Protein AF-A0A0C2BG18-F1 (afdb_monomer)

Secondary structure (DSSP, 8-state):
-EEEEEE-TTSEEEEEEE-SSEEEEEEEEE-TTSTTEEEEEEEEEETTEEEEEEEEEEHHHHHHHHHHHHHTTS--

Structure (mmCIF, N/CA/C/O backbone):
data_AF-A0A0C2BG18-F1
#
_entry.id   AF-A0A0C2BG18-F1
#
loop_
_atom_site.group_PDB
_atom_site.id
_atom_site.type_symbol
_atom_site.label_atom_id
_atom_site.label_alt_id
_atom_site.label_comp_id
_atom_site.label_asym_id
_atom_site.label_entity_id
_atom_site.label_seq_id
_atom_site.pdbx_PDB_ins_code
_atom_site.Cartn_x
_atom_site.Cartn_y
_atom_site.Cartn_z
_atom_site.occupancy
_atom_site.B_iso_or_equiv
_atom_site.auth_seq_id
_atom_site.auth_comp_id
_atom_site.auth_asym_id
_atom_site.auth_atom_id
_atom_site.pdbx_PDB_model_num
ATOM 1 N N . MET A 1 1 ? -14.979 -6.024 12.516 1.00 77.31 1 MET A N 1
ATOM 2 C CA . MET 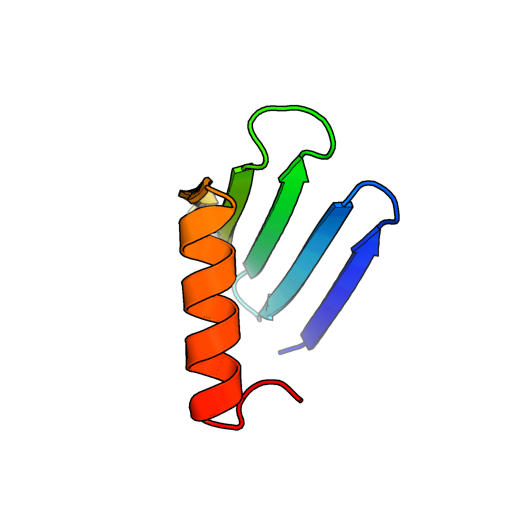A 1 1 ? -13.914 -5.427 11.687 1.00 77.31 1 MET A CA 1
ATOM 3 C C . MET A 1 1 ? -14.137 -5.911 10.268 1.00 77.31 1 MET A C 1
ATOM 5 O O . MET A 1 1 ? -14.359 -7.104 10.097 1.00 77.31 1 MET A O 1
ATOM 9 N N . GLN A 1 2 ? -14.181 -5.003 9.295 1.00 91.25 2 GLN A N 1
ATOM 10 C CA . GLN A 1 2 ? -14.398 -5.342 7.888 1.00 91.25 2 GLN A CA 1
ATOM 11 C C . GLN A 1 2 ? -13.263 -4.758 7.053 1.00 91.25 2 GLN A C 1
ATOM 13 O O . GLN A 1 2 ? -13.054 -3.547 7.068 1.00 91.25 2 GLN A O 1
ATOM 18 N N . SER A 1 3 ? -12.572 -5.615 6.304 1.00 93.62 3 SER A N 1
ATOM 19 C CA . SER A 1 3 ? -11.492 -5.201 5.411 1.00 93.62 3 SER A CA 1
ATOM 20 C C . SER A 1 3 ? -11.940 -5.261 3.953 1.00 93.62 3 SER A C 1
ATOM 22 O O . SER A 1 3 ? -12.666 -6.169 3.548 1.00 93.62 3 SER A O 1
ATOM 24 N N . THR A 1 4 ? -11.511 -4.288 3.155 1.00 95.50 4 THR A N 1
ATOM 25 C CA . THR A 1 4 ? -11.749 -4.248 1.710 1.00 95.50 4 THR A CA 1
ATOM 26 C C . THR A 1 4 ? -10.460 -3.910 0.980 1.00 95.50 4 THR A C 1
ATOM 28 O O . THR A 1 4 ? -9.663 -3.105 1.454 1.00 95.50 4 THR A O 1
ATOM 31 N N . PHE A 1 5 ? -10.267 -4.522 -0.184 1.00 94.88 5 PHE A N 1
ATOM 32 C CA . PHE A 1 5 ? -9.181 -4.202 -1.099 1.00 94.88 5 PHE A CA 1
ATOM 33 C C . PHE A 1 5 ? -9.775 -3.720 -2.418 1.00 94.88 5 PHE A C 1
ATOM 35 O O . PHE A 1 5 ? -10.705 -4.331 -2.946 1.00 94.88 5 PHE A O 1
ATOM 42 N N . ARG A 1 6 ? -9.255 -2.610 -2.937 1.00 94.31 6 ARG A N 1
ATOM 43 C CA . ARG A 1 6 ? -9.640 -2.040 -4.228 1.00 94.31 6 ARG A CA 1
ATOM 44 C C . ARG A 1 6 ? -8.376 -1.626 -4.958 1.00 94.31 6 ARG A C 1
ATOM 46 O O . ARG A 1 6 ? -7.555 -0.925 -4.383 1.00 94.31 6 ARG A O 1
ATOM 53 N N . ALA A 1 7 ? -8.240 -2.017 -6.213 1.00 92.25 7 ALA A N 1
ATOM 54 C CA . ALA A 1 7 ? -7.182 -1.534 -7.088 1.00 92.25 7 ALA A CA 1
ATOM 55 C C . ALA A 1 7 ? -7.810 -0.898 -8.329 1.00 92.25 7 ALA A C 1
ATOM 57 O O . ALA A 1 7 ? -8.876 -1.332 -8.769 1.00 92.25 7 ALA A O 1
ATOM 58 N N . SER A 1 8 ? -7.174 0.140 -8.861 1.00 86.62 8 SER A N 1
ATOM 59 C CA . SER A 1 8 ? -7.555 0.796 -10.105 1.00 86.62 8 SER A CA 1
ATOM 60 C C . SER A 1 8 ? -6.484 0.597 -11.170 1.00 86.62 8 SER A C 1
ATOM 62 O O . SER A 1 8 ? -5.285 0.554 -10.880 1.00 86.62 8 SER A O 1
ATOM 64 N N . ASP A 1 9 ? -6.916 0.593 -12.428 1.00 84.12 9 ASP A N 1
ATOM 65 C CA . ASP A 1 9 ? -6.018 0.523 -13.588 1.00 84.12 9 ASP A CA 1
ATOM 66 C C . ASP A 1 9 ? -5.120 1.766 -13.719 1.00 84.12 9 ASP A C 1
ATOM 68 O O . ASP A 1 9 ? -4.131 1.762 -14.446 1.00 84.12 9 ASP A O 1
ATOM 72 N N . SER A 1 10 ? -5.427 2.834 -12.974 1.00 81.38 10 SER A N 1
ATOM 73 C CA . SER A 1 10 ? -4.618 4.053 -12.892 1.00 81.38 10 SER A CA 1
ATOM 74 C C . SER A 1 10 ? -3.411 3.932 -11.950 1.00 81.38 10 SER A C 1
ATOM 76 O O . SER A 1 10 ? -2.776 4.942 -11.658 1.00 81.38 10 SER A O 1
ATOM 78 N N . GLY A 1 11 ? -3.112 2.732 -11.439 1.00 85.00 11 GLY A N 1
ATOM 79 C CA . GLY A 1 11 ? -1.945 2.469 -10.593 1.00 85.00 11 GLY A CA 1
ATOM 80 C C . GLY A 1 11 ? -2.164 2.727 -9.102 1.00 85.00 11 GLY A C 1
ATOM 81 O O . GLY A 1 11 ? -1.190 2.810 -8.357 1.00 85.00 11 GLY A O 1
ATOM 82 N N . GLN A 1 12 ? -3.411 2.856 -8.644 1.00 91.06 12 GLN A N 1
ATOM 83 C CA . GLN A 1 12 ? -3.718 3.045 -7.228 1.00 91.06 12 GLN A CA 1
ATOM 84 C C . GLN A 1 12 ? -4.300 1.769 -6.618 1.00 91.06 12 GLN A C 1
ATOM 86 O O . GLN A 1 12 ? -5.199 1.153 -7.181 1.00 91.06 12 GLN A O 1
ATOM 91 N N . ALA A 1 13 ? -3.826 1.398 -5.434 1.00 92.56 13 ALA A N 1
ATOM 92 C CA . ALA A 1 13 ? -4.402 0.344 -4.614 1.00 92.56 13 ALA A CA 1
ATOM 93 C C . ALA A 1 13 ? -4.741 0.887 -3.225 1.00 92.56 13 ALA A C 1
ATOM 95 O O . ALA A 1 13 ? -3.956 1.608 -2.615 1.00 92.56 13 ALA A O 1
ATOM 96 N N . VAL A 1 14 ? -5.918 0.532 -2.723 1.00 93.56 14 VAL A N 1
ATOM 97 C CA . VAL A 1 14 ? -6.426 0.904 -1.405 1.00 93.56 14 VAL A CA 1
ATOM 98 C C . VAL A 1 14 ? -6.764 -0.370 -0.654 1.00 93.56 14 VAL A C 1
ATOM 100 O O . VAL A 1 14 ? -7.644 -1.131 -1.063 1.00 93.56 14 VAL A O 1
ATOM 103 N N . PHE A 1 15 ? -6.095 -0.587 0.468 1.00 94.44 15 PHE A N 1
ATOM 104 C CA . PHE A 1 15 ? -6.542 -1.524 1.484 1.00 94.44 15 PHE A CA 1
ATOM 105 C C . PHE A 1 15 ? -7.170 -0.721 2.613 1.00 94.44 15 PHE A C 1
ATOM 107 O O . PHE A 1 15 ? -6.525 0.149 3.185 1.00 94.44 15 PHE A O 1
ATOM 114 N N . GLN A 1 16 ? -8.435 -0.981 2.912 1.00 94.69 16 GLN A N 1
ATOM 115 C CA . GLN A 1 16 ? -9.179 -0.268 3.938 1.00 94.69 16 GLN A CA 1
ATOM 116 C C . GLN A 1 16 ? -9.678 -1.244 4.990 1.00 94.69 16 GLN A C 1
ATOM 118 O O . GLN A 1 16 ? -10.276 -2.265 4.653 1.00 94.69 16 GLN A O 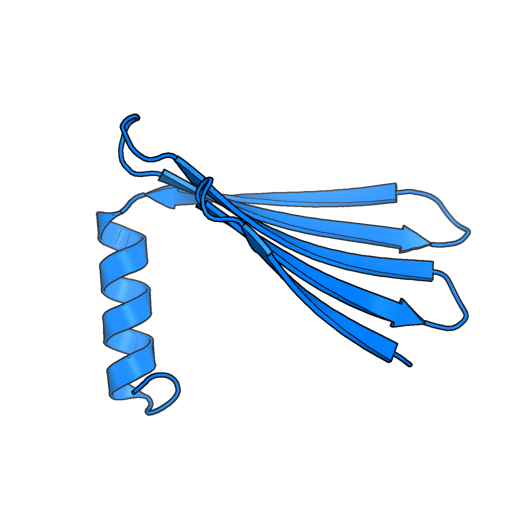1
ATOM 123 N N . ASN A 1 17 ? -9.524 -0.871 6.253 1.00 93.19 17 ASN A N 1
ATOM 124 C CA . ASN A 1 17 ? -10.088 -1.557 7.393 1.00 93.19 17 ASN A CA 1
ATOM 125 C C . ASN A 1 17 ? -11.062 -0.637 8.128 1.00 93.19 17 ASN A C 1
ATOM 127 O O . ASN A 1 17 ? -10.695 0.447 8.567 1.00 93.19 17 ASN A O 1
ATOM 131 N N . THR A 1 18 ? -12.312 -1.061 8.268 1.00 91.88 18 THR A N 1
ATOM 132 C CA . THR A 1 18 ? -13.321 -0.323 9.027 1.00 91.88 18 THR A CA 1
ATOM 133 C C . THR A 1 18 ? -13.538 -1.011 10.372 1.00 91.88 18 THR A C 1
ATOM 135 O O . THR A 1 18 ? -13.866 -2.206 10.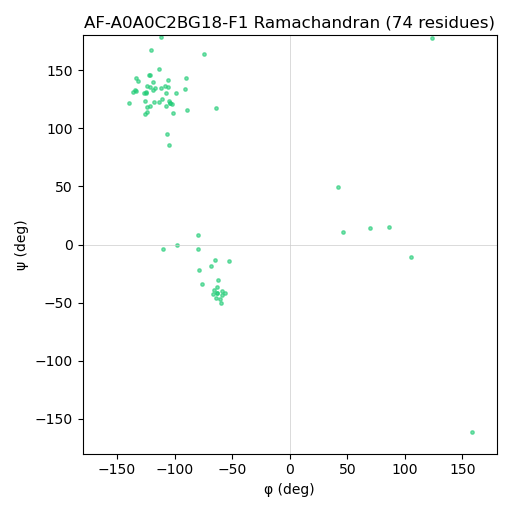457 1.00 91.88 18 THR A O 1
ATOM 138 N N . THR A 1 19 ? -13.319 -0.249 11.440 1.00 88.19 19 THR A N 1
ATOM 139 C CA . THR A 1 19 ? -13.448 -0.671 12.836 1.00 88.19 19 THR A CA 1
ATOM 140 C C . THR A 1 19 ? -14.638 0.034 13.490 1.00 88.19 19 THR A C 1
ATOM 142 O O . THR A 1 19 ? -15.335 0.828 12.863 1.00 88.19 19 THR A O 1
ATOM 145 N N . ALA A 1 20 ? -14.910 -0.270 14.762 1.00 88.50 20 ALA A N 1
ATOM 146 C CA . ALA A 1 20 ? -15.959 0.421 15.513 1.00 88.50 20 ALA A CA 1
ATOM 147 C C . ALA A 1 20 ? -15.612 1.893 15.813 1.00 88.50 20 ALA A C 1
ATOM 149 O O . ALA A 1 20 ? -16.501 2.671 16.145 1.00 88.50 20 ALA A O 1
ATOM 150 N N . THR A 1 21 ? -14.332 2.263 15.724 1.00 87.38 21 THR A N 1
ATOM 151 C CA . THR A 1 21 ? -13.812 3.576 16.126 1.00 87.38 21 THR A CA 1
ATOM 152 C C . THR A 1 21 ? -13.377 4.441 14.947 1.00 87.38 21 THR A C 1
ATOM 154 O O . THR A 1 21 ? -12.984 5.585 15.162 1.00 87.38 21 THR A O 1
ATOM 157 N N . GLY A 1 22 ? -13.428 3.918 13.717 1.00 90.38 22 GLY A N 1
ATOM 158 C CA . GLY A 1 22 ? -12.992 4.651 12.537 1.00 90.38 22 GLY A CA 1
ATOM 159 C C . GLY A 1 22 ? -12.632 3.772 11.346 1.00 90.38 22 GLY A C 1
ATOM 160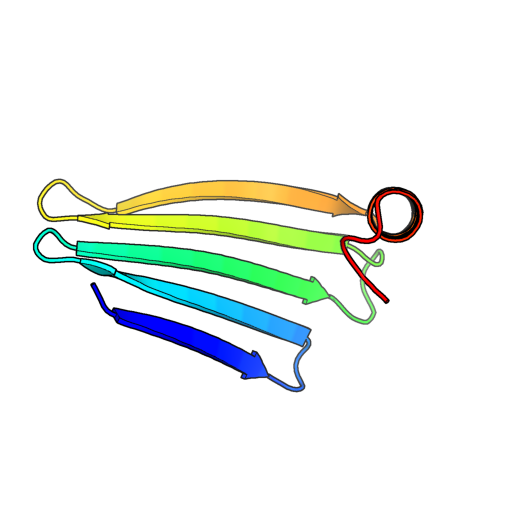 O O . GLY A 1 22 ? -13.012 2.601 11.254 1.00 90.38 22 GLY A O 1
ATOM 161 N N . THR A 1 23 ? -11.887 4.367 10.423 1.00 92.62 23 THR A N 1
ATOM 162 C CA . THR A 1 23 ? -11.386 3.725 9.211 1.00 92.62 23 THR A CA 1
ATOM 163 C C . THR A 1 23 ? -9.877 3.899 9.103 1.00 92.62 23 THR A C 1
ATOM 165 O O . THR A 1 23 ? -9.363 5.007 9.181 1.00 92.62 23 THR A O 1
ATOM 168 N N . GLU A 1 24 ? -9.174 2.804 8.855 1.00 92.88 24 GLU A N 1
ATOM 169 C CA . GLU A 1 24 ? -7.743 2.769 8.565 1.00 92.88 24 GLU A CA 1
ATOM 170 C C . GLU A 1 24 ? -7.565 2.441 7.079 1.00 92.88 24 GLU A C 1
ATOM 172 O O . GLU A 1 24 ? -8.251 1.570 6.543 1.00 92.88 24 GLU A O 1
ATOM 177 N N . GLN A 1 25 ? -6.668 3.130 6.382 1.00 93.50 25 GLN A N 1
ATOM 178 C CA . GLN A 1 25 ? -6.392 2.916 4.966 1.00 93.50 25 GLN A CA 1
ATOM 179 C C . GLN A 1 25 ? -4.890 2.857 4.713 1.00 93.50 25 GLN A C 1
ATOM 181 O O . GLN A 1 25 ? -4.151 3.756 5.102 1.00 93.50 25 GLN A O 1
ATOM 186 N N . LEU A 1 26 ? -4.460 1.842 3.972 1.00 92.31 26 LEU A N 1
ATOM 187 C CA . LEU A 1 26 ? -3.183 1.807 3.277 1.00 92.31 26 LEU A CA 1
ATOM 188 C C . LEU A 1 26 ? -3.441 2.125 1.801 1.00 92.31 26 LEU A C 1
ATOM 190 O O . LEU A 1 26 ? -4.088 1.354 1.09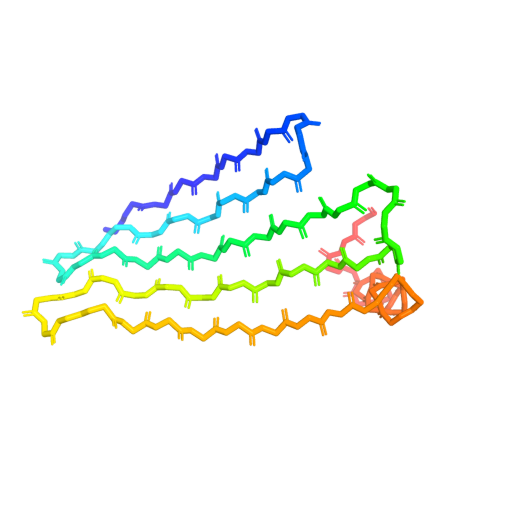1 1.00 92.31 26 LEU A O 1
ATOM 194 N N . LEU A 1 27 ? -2.938 3.266 1.349 1.00 91.81 27 LEU A N 1
ATOM 195 C CA . LEU A 1 27 ? -3.039 3.750 -0.018 1.00 91.81 27 LEU A CA 1
ATOM 196 C C . LEU A 1 27 ? -1.677 3.637 -0.698 1.00 91.81 27 LEU A C 1
ATOM 198 O O . LEU A 1 27 ? -0.718 4.276 -0.277 1.00 91.81 27 LEU A O 1
ATOM 202 N N . VAL A 1 28 ? -1.599 2.860 -1.769 1.00 91.00 28 VAL A N 1
ATOM 203 C CA . VAL A 1 28 ? -0.412 2.742 -2.616 1.00 91.00 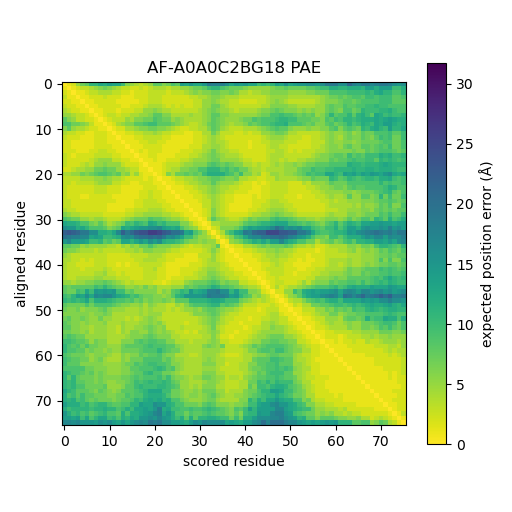28 VAL A CA 1
ATOM 204 C C . VAL A 1 28 ? -0.726 3.387 -3.954 1.00 91.00 28 VAL A C 1
ATOM 206 O O . VAL A 1 28 ? -1.710 3.032 -4.593 1.00 91.00 28 VAL A O 1
ATOM 209 N N . THR A 1 29 ? 0.087 4.344 -4.383 1.00 90.69 29 THR A N 1
ATOM 210 C CA . THR A 1 29 ? -0.032 4.989 -5.694 1.00 90.69 29 THR A CA 1
ATOM 211 C C . THR A 1 29 ? 1.261 4.779 -6.464 1.00 90.69 29 THR A C 1
ATOM 213 O O . THR A 1 29 ? 2.329 5.195 -6.020 1.00 90.69 29 THR A O 1
ATOM 216 N N . LEU A 1 30 ? 1.162 4.117 -7.610 1.00 85.69 30 LEU A N 1
ATOM 217 C CA . LEU A 1 30 ? 2.219 4.018 -8.604 1.00 85.69 30 LEU A CA 1
ATOM 218 C C . LEU A 1 30 ? 2.047 5.170 -9.590 1.00 85.69 30 LEU A C 1
ATOM 220 O O . LEU A 1 30 ? 0.939 5.412 -10.065 1.00 85.69 30 LEU A O 1
ATOM 224 N N . HIS A 1 31 ? 3.134 5.862 -9.915 1.00 81.62 31 HIS A N 1
ATOM 225 C CA . HIS A 1 31 ? 3.123 6.939 -10.902 1.00 81.62 31 HIS A CA 1
ATOM 226 C C . HIS A 1 31 ? 3.773 6.468 -12.215 1.00 81.62 31 HIS A C 1
ATOM 228 O O . HIS A 1 31 ? 4.979 6.655 -12.406 1.00 81.62 31 HIS A O 1
ATOM 234 N N . PRO A 1 32 ? 3.020 5.823 -13.129 1.00 64.94 32 PRO A N 1
ATOM 235 C CA . PRO A 1 32 ? 3.559 5.426 -14.423 1.00 64.94 32 PRO A CA 1
ATOM 236 C C . PRO A 1 32 ? 3.939 6.676 -15.231 1.00 64.94 32 PRO A C 1
ATOM 238 O O . PRO A 1 32 ? 3.092 7.505 -15.548 1.00 64.94 32 PRO A O 1
ATOM 241 N N . GLY A 1 33 ? 5.228 6.814 -15.550 1.00 64.56 33 GLY A N 1
ATOM 242 C CA . GLY A 1 33 ? 5.759 7.889 -16.397 1.00 64.56 33 GLY A CA 1
ATOM 243 C C . GLY A 1 33 ? 6.534 9.005 -15.683 1.00 64.56 33 GLY A C 1
ATOM 244 O O . GLY A 1 33 ? 7.199 9.772 -16.372 1.00 64.56 33 GLY A O 1
ATOM 245 N N . SER A 1 34 ? 6.521 9.087 -14.346 1.00 61.47 34 SER A N 1
ATOM 246 C CA . SER A 1 34 ? 7.317 10.067 -13.578 1.00 61.47 34 SER A CA 1
ATOM 247 C C . SER A 1 34 ? 8.208 9.37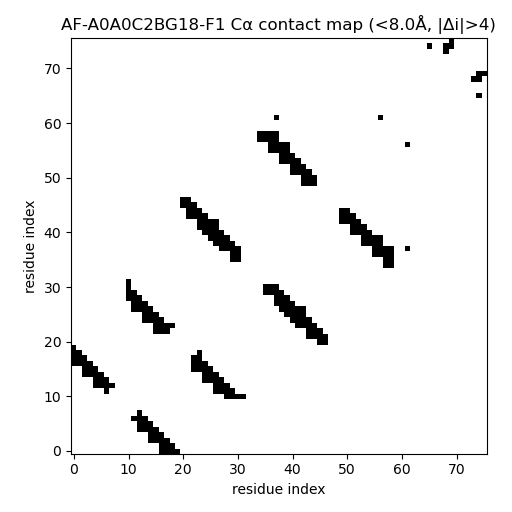0 -12.551 1.00 61.47 34 SER A C 1
ATOM 249 O O . SER A 1 34 ? 7.682 8.753 -11.626 1.00 61.47 34 SER A O 1
ATOM 251 N N . ASP A 1 35 ? 9.532 9.444 -12.730 1.00 67.00 35 ASP A N 1
ATOM 252 C CA . ASP A 1 35 ? 10.617 8.960 -11.844 1.00 67.00 35 ASP A CA 1
ATOM 253 C C . ASP A 1 35 ? 10.465 7.537 -11.263 1.00 67.00 35 ASP A C 1
ATOM 255 O O . ASP A 1 35 ? 11.213 7.119 -10.375 1.00 67.00 35 ASP A O 1
ATOM 259 N N . SER A 1 36 ? 9.488 6.786 -11.773 1.00 74.00 36 SER A N 1
ATOM 260 C CA . SER A 1 36 ? 9.025 5.492 -11.295 1.00 74.00 36 SER A CA 1
ATOM 261 C C . SER A 1 36 ? 8.929 5.412 -9.763 1.00 74.00 36 SER A C 1
ATOM 263 O O . SER A 1 36 ? 9.446 4.489 -9.134 1.00 74.00 36 SER A O 1
ATOM 265 N N . MET A 1 37 ? 8.293 6.398 -9.127 1.00 83.62 37 MET A N 1
ATOM 266 C CA . MET A 1 37 ? 8.078 6.383 -7.678 1.00 83.62 37 MET A CA 1
ATOM 267 C C . MET A 1 37 ? 6.753 5.715 -7.302 1.00 83.62 37 MET A C 1
ATOM 269 O O . MET A 1 37 ? 5.734 5.877 -7.977 1.00 83.62 37 MET A O 1
ATOM 273 N N . ALA A 1 38 ? 6.770 4.994 -6.184 1.00 86.81 38 ALA A N 1
ATOM 274 C CA . ALA A 1 38 ? 5.584 4.532 -5.486 1.00 86.81 38 ALA A CA 1
ATOM 275 C C . ALA A 1 38 ? 5.406 5.341 -4.199 1.00 86.81 38 ALA A C 1
ATOM 277 O O . ALA A 1 38 ? 6.340 5.511 -3.414 1.00 86.81 38 ALA A O 1
ATOM 278 N N . HIS A 1 39 ? 4.199 5.846 -3.989 1.00 89.50 39 HIS A N 1
ATOM 279 C CA . HIS A 1 39 ? 3.807 6.556 -2.781 1.00 89.50 39 HIS A CA 1
ATOM 280 C C . HIS A 1 39 ? 2.939 5.634 -1.940 1.00 89.50 39 HIS A C 1
ATOM 282 O O . HIS A 1 39 ? 1.918 5.140 -2.413 1.00 89.50 39 HIS A O 1
ATOM 288 N N . ILE A 1 40 ? 3.346 5.403 -0.698 1.00 90.44 40 ILE A N 1
ATOM 289 C CA . ILE A 1 40 ? 2.608 4.597 0.269 1.00 90.44 40 ILE A CA 1
ATOM 290 C C . ILE A 1 40 ? 2.150 5.535 1.377 1.00 90.44 40 ILE A C 1
ATOM 292 O O . ILE A 1 40 ? 2.963 6.207 2.007 1.00 90.44 40 ILE A O 1
ATOM 296 N N . GLN A 1 41 ? 0.849 5.591 1.614 1.00 93.00 41 GLN A N 1
ATOM 297 C CA . GLN A 1 41 ? 0.238 6.437 2.625 1.00 93.00 41 GLN A CA 1
ATOM 298 C C . GLN A 1 41 ? -0.610 5.587 3.565 1.00 93.00 41 GLN A C 1
ATOM 300 O O . GLN A 1 41 ? -1.425 4.788 3.114 1.00 93.00 41 GLN A O 1
ATOM 305 N N . ILE A 1 42 ? -0.432 5.781 4.866 1.00 91.25 42 ILE A N 1
ATOM 306 C CA . ILE A 1 42 ? -1.285 5.220 5.911 1.00 91.25 42 ILE A CA 1
ATOM 307 C C . ILE A 1 42 ? -2.160 6.360 6.419 1.00 91.25 42 ILE A C 1
ATOM 309 O O . ILE A 1 42 ? -1.634 7.389 6.848 1.00 91.25 42 ILE A O 1
ATOM 313 N N . LYS A 1 43 ? -3.479 6.197 6.327 1.00 92.62 43 LYS A N 1
ATOM 314 C CA . LYS A 1 43 ? -4.475 7.134 6.851 1.00 92.62 43 LYS A CA 1
ATOM 315 C C . LYS A 1 43 ? -5.293 6.450 7.928 1.00 92.62 43 LYS A C 1
ATOM 317 O O . LYS A 1 43 ? -5.777 5.347 7.715 1.00 92.62 43 LYS A O 1
ATOM 322 N N . GLU A 1 44 ? -5.505 7.134 9.032 1.00 91.81 44 GLU A N 1
ATOM 323 C CA . GLU A 1 44 ? -6.377 6.695 10.111 1.00 91.81 44 GLU A CA 1
ATOM 324 C C . GLU A 1 44 ? -7.371 7.820 10.370 1.00 91.81 44 GLU A C 1
ATOM 326 O O . GLU A 1 44 ? -6.994 8.915 10.782 1.00 91.81 44 GLU A O 1
ATOM 331 N N . ASP A 1 45 ? -8.634 7.567 10.054 1.00 91.06 45 ASP A N 1
ATOM 332 C CA . ASP A 1 45 ? -9.753 8.470 10.291 1.00 91.06 45 ASP A CA 1
ATOM 333 C C . ASP A 1 45 ? -10.575 7.912 11.451 1.00 91.06 45 ASP A C 1
ATOM 335 O O . ASP A 1 45 ? -11.383 6.993 11.289 1.00 91.06 45 ASP A O 1
ATOM 339 N N . VAL A 1 46 ? -10.290 8.412 12.649 1.00 86.94 46 VAL A N 1
ATOM 340 C CA . VAL A 1 46 ? -10.913 7.993 13.909 1.00 86.94 46 VAL A CA 1
ATOM 341 C C . VAL A 1 46 ? -11.598 9.184 14.563 1.00 86.94 46 VAL A C 1
ATOM 343 O O . VAL A 1 46 ? -11.349 10.333 14.212 1.00 86.94 46 VAL A O 1
ATOM 346 N N . SER A 1 47 ? -12.426 8.939 15.579 1.00 78.81 47 SER A N 1
ATOM 347 C CA . SER A 1 47 ? -13.199 9.974 16.290 1.00 78.81 47 SER A CA 1
ATOM 348 C C . SER A 1 47 ? -12.374 11.161 16.833 1.00 78.81 47 SER A C 1
ATOM 350 O O . SER A 1 47 ? -12.951 12.172 17.222 1.00 78.81 47 SER A O 1
ATOM 352 N N . GLY A 1 48 ? -11.041 11.037 16.892 1.00 77.50 48 GLY A N 1
ATOM 353 C CA . GLY A 1 48 ? -10.092 12.071 17.320 1.00 77.50 48 GLY A CA 1
ATOM 354 C C . GLY A 1 48 ? -9.422 12.869 16.191 1.00 77.50 48 GLY A C 1
ATOM 355 O O . GLY A 1 48 ? -8.623 13.753 16.493 1.00 77.50 48 GLY A O 1
ATOM 356 N N . GLY A 1 49 ? -9.732 12.585 14.922 1.00 83.25 49 GLY A N 1
ATOM 357 C CA . GLY A 1 49 ? -9.198 13.282 13.751 1.00 83.25 49 GLY A CA 1
ATOM 358 C C . GLY A 1 49 ? -8.503 12.364 12.743 1.00 83.25 49 GLY A C 1
ATOM 359 O O . GLY A 1 49 ? -8.374 11.158 12.950 1.00 83.25 49 GLY A O 1
ATOM 360 N N . LEU A 1 50 ? -8.043 12.972 11.645 1.00 89.00 50 LEU A N 1
ATOM 361 C CA . LEU A 1 50 ? -7.312 12.294 10.577 1.00 89.00 50 LEU A CA 1
ATOM 362 C C . LEU A 1 50 ? -5.808 12.309 10.868 1.00 89.00 50 LEU A C 1
ATOM 364 O O . LEU A 1 50 ? -5.176 13.367 10.845 1.00 89.00 50 LEU A O 1
ATOM 368 N N . VAL A 1 51 ? -5.224 11.132 11.061 1.00 89.94 51 VAL A N 1
ATOM 369 C CA . VAL A 1 51 ? -3.772 10.933 11.067 1.00 89.94 51 VAL A CA 1
ATOM 370 C C . VAL A 1 51 ? -3.363 10.408 9.698 1.00 89.94 51 VAL A C 1
ATOM 372 O O . VAL A 1 51 ? -3.970 9.482 9.170 1.00 89.94 51 VAL A O 1
ATOM 375 N N . SER A 1 52 ? -2.347 11.009 9.083 1.00 91.94 52 SER A N 1
ATOM 376 C CA . SER A 1 52 ? -1.853 10.579 7.775 1.00 91.94 52 SER A CA 1
ATOM 377 C C . SER A 1 52 ? -0.334 10.629 7.735 1.00 91.94 52 SER A C 1
ATOM 379 O O . SER A 1 52 ? 0.251 11.703 7.856 1.00 91.94 52 SER A O 1
ATOM 381 N N . THR A 1 53 ? 0.291 9.487 7.463 1.00 91.25 53 THR A N 1
ATOM 382 C CA . THR A 1 53 ? 1.737 9.373 7.237 1.00 91.25 53 THR A CA 1
ATOM 383 C C . THR A 1 53 ? 1.995 8.852 5.833 1.00 91.25 53 THR A C 1
ATOM 385 O O . THR A 1 53 ? 1.289 7.962 5.366 1.00 91.25 53 THR A O 1
ATOM 388 N N . SER A 1 54 ? 3.003 9.387 5.146 1.00 90.56 54 SER A N 1
ATOM 389 C CA . SER A 1 54 ? 3.370 8.954 3.796 1.00 90.56 54 SER A CA 1
ATOM 390 C C . SER A 1 54 ? 4.863 8.706 3.661 1.00 90.56 54 SER A C 1
ATOM 392 O O . SER A 1 54 ? 5.669 9.499 4.146 1.00 90.56 54 SER A O 1
ATOM 394 N N . ILE A 1 55 ? 5.215 7.653 2.931 1.00 90.88 55 ILE A N 1
ATOM 395 C CA . ILE A 1 55 ? 6.569 7.375 2.464 1.00 90.88 55 ILE A CA 1
ATOM 396 C C . ILE A 1 55 ? 6.569 7.283 0.939 1.00 90.88 55 ILE A C 1
ATOM 398 O O . ILE A 1 55 ? 5.613 6.798 0.331 1.00 90.88 55 ILE A O 1
ATOM 402 N N . SER A 1 56 ? 7.662 7.718 0.325 1.00 89.38 56 SER A N 1
ATOM 403 C CA . SER A 1 56 ? 7.909 7.521 -1.101 1.00 89.38 56 SER A CA 1
ATOM 404 C C . SER A 1 56 ? 9.077 6.560 -1.265 1.00 89.38 56 SER A C 1
ATOM 406 O O . SER A 1 56 ? 10.100 6.693 -0.594 1.00 89.38 56 SER A O 1
ATOM 408 N N . ILE A 1 57 ? 8.927 5.590 -2.160 1.00 87.06 57 ILE A N 1
ATOM 409 C CA . ILE A 1 57 ? 9.971 4.638 -2.528 1.00 87.06 57 ILE A CA 1
ATOM 410 C C . ILE A 1 57 ? 10.165 4.698 -4.041 1.00 87.06 57 ILE A C 1
ATOM 412 O O . ILE A 1 57 ? 9.206 4.661 -4.808 1.00 87.06 57 ILE A O 1
ATOM 416 N N . ASN A 1 58 ? 11.410 4.836 -4.4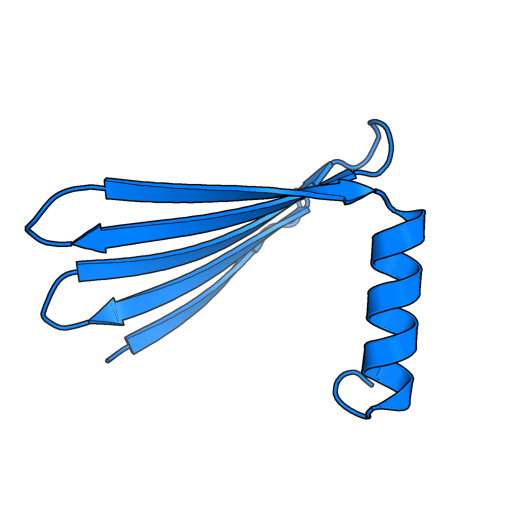87 1.00 87.62 58 ASN A N 1
ATOM 417 C CA . ASN A 1 58 ? 11.716 4.781 -5.914 1.00 87.62 58 ASN A CA 1
ATOM 418 C C . ASN A 1 58 ? 11.637 3.334 -6.436 1.00 87.62 58 ASN A C 1
ATOM 420 O O . ASN A 1 58 ? 11.668 2.372 -5.666 1.00 87.62 58 ASN A O 1
ATOM 424 N N . GLN A 1 59 ? 11.574 3.172 -7.757 1.00 81.31 59 GLN A N 1
ATOM 425 C CA . GLN A 1 59 ? 11.450 1.860 -8.396 1.00 81.31 59 GLN A CA 1
ATOM 426 C C . GLN A 1 59 ? 12.558 0.888 -8.006 1.00 81.31 59 GLN A C 1
ATOM 428 O O . GLN A 1 59 ? 12.276 -0.280 -7.765 1.00 81.31 59 GLN A O 1
ATOM 433 N N . SER A 1 60 ? 13.808 1.349 -7.939 1.00 84.44 60 SER A N 1
ATOM 434 C CA . SER A 1 60 ? 14.942 0.465 -7.658 1.00 84.44 60 SER A CA 1
ATOM 435 C C . SER A 1 60 ? 14.876 -0.120 -6.247 1.00 84.44 60 SER A C 1
ATOM 437 O O . SER A 1 60 ? 15.150 -1.303 -6.059 1.00 84.44 60 SER A O 1
ATOM 439 N N . ASN A 1 61 ? 14.460 0.667 -5.254 1.00 86.62 61 ASN A N 1
ATOM 440 C CA . ASN A 1 61 ? 14.263 0.168 -3.897 1.00 86.62 61 ASN A CA 1
ATOM 441 C C . ASN A 1 61 ? 12.974 -0.653 -3.766 1.00 86.62 61 ASN A C 1
ATOM 443 O O . ASN A 1 61 ? 12.967 -1.634 -3.026 1.00 86.62 61 ASN A O 1
ATOM 447 N N . LEU A 1 62 ? 11.912 -0.309 -4.503 1.00 84.56 62 LEU A N 1
ATOM 448 C CA . LEU A 1 62 ? 10.694 -1.121 -4.547 1.00 84.56 62 LEU A CA 1
ATOM 449 C C . LEU A 1 62 ? 10.974 -2.506 -5.139 1.00 84.56 62 LEU A C 1
ATOM 451 O O . LEU A 1 62 ? 10.512 -3.507 -4.602 1.00 84.56 62 LEU A O 1
ATOM 455 N N . GLN A 1 63 ? 11.776 -2.574 -6.200 1.00 84.38 63 GLN A N 1
ATOM 456 C CA . GLN A 1 63 ? 12.190 -3.832 -6.805 1.00 84.38 63 GLN A CA 1
ATOM 457 C C . GLN A 1 63 ? 12.975 -4.697 -5.811 1.00 84.38 63 GLN A C 1
ATOM 459 O O . GLN A 1 63 ? 12.628 -5.861 -5.631 1.00 84.38 63 GLN A O 1
ATOM 464 N N . LYS A 1 64 ? 13.951 -4.120 -5.095 1.00 86.88 64 LYS A N 1
ATOM 465 C CA . LYS A 1 64 ? 14.694 -4.831 -4.036 1.00 86.88 64 LYS A CA 1
ATOM 466 C C . LYS A 1 64 ? 13.781 -5.350 -2.927 1.00 86.88 64 LYS A C 1
ATOM 468 O O . LYS A 1 64 ? 13.987 -6.451 -2.430 1.00 86.88 64 LYS A O 1
ATOM 473 N N . LEU A 1 65 ? 12.776 -4.566 -2.533 1.00 85.50 65 LEU A N 1
ATOM 474 C CA . LEU A 1 65 ? 11.792 -4.993 -1.540 1.00 85.50 65 LEU A CA 1
ATOM 475 C C . LEU A 1 65 ? 10.971 -6.184 -2.048 1.00 85.50 65 LEU A C 1
ATOM 477 O O . LEU A 1 65 ? 10.793 -7.150 -1.314 1.00 85.50 65 LEU A O 1
ATOM 481 N N . VAL A 1 66 ? 10.489 -6.135 -3.292 1.00 86.88 66 VAL A N 1
ATOM 482 C CA . VAL A 1 66 ? 9.728 -7.238 -3.903 1.00 86.88 66 VAL A CA 1
ATOM 483 C C . VAL A 1 66 ? 10.585 -8.497 -4.038 1.00 86.88 66 VAL A C 1
ATOM 485 O O . VAL A 1 66 ? 10.102 -9.589 -3.753 1.00 86.88 66 VAL A O 1
ATOM 488 N N . GLU A 1 67 ? 11.849 -8.360 -4.438 1.00 91.00 67 GLU A N 1
ATOM 489 C CA . GLU A 1 67 ? 12.809 -9.469 -4.490 1.00 91.00 67 GLU A CA 1
ATOM 490 C C . GLU A 1 67 ? 13.001 -10.093 -3.105 1.00 91.00 67 GLU A C 1
ATOM 492 O O . GLU A 1 67 ? 12.799 -11.294 -2.947 1.00 91.00 67 GLU A O 1
ATOM 497 N N . TRP A 1 68 ? 13.258 -9.273 -2.082 1.00 92.31 68 TRP A N 1
ATOM 498 C CA . TRP A 1 68 ? 13.373 -9.748 -0.705 1.00 92.31 68 TRP A CA 1
ATOM 499 C C . TRP A 1 68 ? 12.095 -10.451 -0.220 1.00 92.31 68 TRP A C 1
ATOM 501 O O . TRP A 1 68 ? 12.175 -11.519 0.381 1.00 92.31 68 TRP A O 1
ATOM 511 N N . LEU A 1 69 ? 10.907 -9.909 -0.512 1.00 89.00 69 LEU A N 1
ATOM 512 C CA . LEU A 1 69 ? 9.627 -10.534 -0.153 1.00 89.00 69 LEU A CA 1
ATOM 513 C C . LEU A 1 69 ? 9.422 -11.891 -0.840 1.00 89.00 69 LEU A C 1
ATOM 515 O O . LEU A 1 69 ? 8.866 -12.804 -0.224 1.00 89.00 69 LEU A O 1
ATOM 519 N N . ARG A 1 70 ? 9.876 -12.037 -2.089 1.00 91.50 70 ARG A N 1
ATOM 520 C CA . ARG A 1 70 ? 9.853 -13.316 -2.808 1.00 91.50 70 ARG A CA 1
ATOM 521 C C . ARG A 1 70 ? 10.790 -14.331 -2.159 1.00 91.50 70 ARG A C 1
ATOM 523 O O . ARG A 1 70 ? 10.380 -15.468 -1.946 1.00 91.50 70 ARG A O 1
ATOM 530 N N . ASP A 1 71 ? 11.991 -13.912 -1.763 1.00 93.69 71 ASP A N 1
ATOM 531 C CA . ASP A 1 71 ? 12.941 -14.770 -1.041 1.00 93.69 71 ASP A CA 1
ATOM 532 C C . ASP A 1 71 ? 12.385 -15.234 0.318 1.00 93.69 71 ASP A C 1
ATOM 534 O O . ASP A 1 71 ? 12.690 -16.334 0.774 1.00 93.69 71 ASP A O 1
ATOM 538 N N . GLN A 1 72 ? 11.534 -14.421 0.958 1.00 90.25 72 GLN A N 1
ATOM 539 C CA . GLN A 1 72 ? 10.807 -14.801 2.178 1.00 90.25 72 GLN A CA 1
ATOM 540 C C . GLN A 1 72 ? 9.562 -15.671 1.913 1.00 90.25 72 GLN A C 1
ATOM 542 O O . GLN A 1 72 ? 8.896 -16.085 2.861 1.00 90.25 72 GLN A O 1
ATOM 547 N N . GLY A 1 73 ? 9.201 -15.930 0.652 1.00 89.25 73 GLY A N 1
ATOM 548 C CA . GLY A 1 73 ? 7.983 -16.656 0.279 1.00 89.25 73 GLY A CA 1
ATOM 549 C C . GLY A 1 73 ? 6.681 -15.890 0.549 1.00 89.25 73 GLY A C 1
ATOM 550 O O . GLY A 1 73 ? 5.606 -16.487 0.535 1.00 89.25 73 GLY A O 1
ATOM 551 N N . ALA A 1 74 ? 6.758 -14.579 0.803 1.00 79.06 74 ALA A N 1
ATOM 552 C CA . ALA A 1 74 ? 5.598 -13.726 1.068 1.00 79.06 74 ALA A CA 1
ATOM 553 C C . ALA A 1 74 ? 4.851 -13.323 -0.217 1.00 79.06 74 ALA A C 1
ATOM 555 O O . ALA A 1 74 ? 3.678 -12.956 -0.167 1.00 79.06 74 ALA A O 1
ATOM 556 N N . VAL A 1 75 ? 5.534 -13.384 -1.363 1.00 80.38 75 VAL A N 1
ATOM 557 C CA . VAL A 1 75 ? 5.001 -13.098 -2.700 1.00 80.38 75 VAL A CA 1
ATOM 558 C C . VAL A 1 75 ? 5.470 -14.215 -3.635 1.00 80.38 75 VAL A C 1
ATOM 560 O O . VAL A 1 75 ? 6.646 -14.576 -3.590 1.00 80.38 75 VAL A O 1
ATOM 563 N N . GLN A 1 76 ? 4.564 -14.772 -4.447 1.00 68.94 76 GLN A N 1
ATOM 564 C CA . GLN A 1 76 ? 4.895 -15.755 -5.491 1.00 68.94 76 GLN A CA 1
ATOM 565 C C . GLN A 1 76 ? 5.303 -15.059 -6.792 1.00 68.94 76 GLN A C 1
ATOM 567 O O . GLN A 1 76 ? 4.614 -14.089 -7.180 1.00 68.94 76 GLN A O 1
#

Nearest PDB structures (foldseek):
  5oqm-assembly1_d  TM=3.934E-01  e=3.785E-01  Saccharomyces cerevisiae S288C
  2k4v-assembly1_A  TM=3.500E-01  e=6.434E-01  Pseudomonas aeruginosa
  2gia-assembly1_G  TM=6.129E-01  e=4.831E+00  Trypanosoma brucei brucei TREU927
  2gje-assembly1_A  TM=5.724E-01  e=5.372E+00  Trypanosoma brucei brucei TREU927
  6szw-assembly1_B  TM=3.558E-01  e=1.426E+00  Homo sapiens

Sequence (76 aa):
MQSTFRASDSGQAVFQNTTATGTEQLLVTLHPGSDSMAHIQIKEDVSGGLVSTSISINQSNLQKLVEWLRDQGAVQ

Foldseek 3Di:
DDWDWDDDPQQKIWIWDQDPFWIWIWIWHADPPPQRKIKTKIWTQGPVGIDIDIDIDGPVVVVVVVVVCVVVV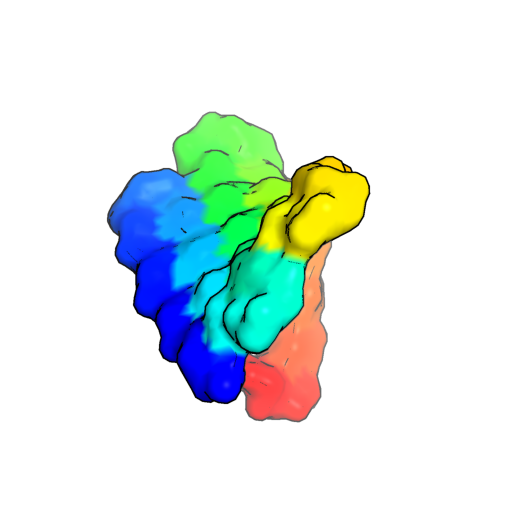VDD

Radius of gyration: 14.34 Å; Cα contacts (8 Å, |Δi|>4): 136; chains: 1; bounding box: 31×30×34 Å

pLDDT: mean 87.06, std 7.4, range [61.47, 95.5]

Mean predicted aligned error: 6.06 Å

Solvent-accessible surface area (backbone atoms only — not comparable to full-atom values): 4219 Å² total; per-residue (Å²): 120,52,76,48,77,50,73,48,97,80,40,37,37,38,41,35,38,41,51,100,62,35,38,39,34,44,39,39,36,42,40,90,90,52,88,46,34,37,39,41,33,45,37,37,44,35,90,90,47,78,48,77,51,74,51,77,41,44,47,72,60,47,50,52,50,52,51,53,34,37,76,70,66,78,44,135

Organism: NCBI:txid709839